Protein AF-A0A087S5I0-F1 (afdb_monomer)

Radius of gyration: 20.87 Å; Cα contacts (8 Å, |Δi|>4): 62; chains: 1; bounding box: 50×34×59 Å

pLDDT: mean 91.71, std 8.46, range [51.5, 98.06]

InterPro domains:
  IPR036188 FAD/NAD(P)-binding domain superfamily [SSF51905] (4-79)
  IPR051169 NADH:quinone oxidoreductase/NAD(P)H-quinone oxidoreductase [PTHR42913] (4-80)

Foldseek 3Di:
DDDDDDPFAFPDADPVQQWTWTCADDPGHIDIDHDPDDDDDPDDDDDPPPPVVCVVPPQDDPDPVSVVVVVVVVVVVVVVVVVVVVD

Solvent-accessible surface area (backbone atoms only — not comparable to full-atom values): 5774 Å² total; per-residue (Å²): 135,88,82,87,83,81,91,70,51,79,68,49,76,40,82,86,83,27,32,40,32,30,52,46,61,91,94,42,75,56,49,76,44,78,53,95,76,86,85,88,79,89,79,82,78,90,80,58,89,84,40,63,67,52,63,74,73,54,83,66,75,88,46,72,67,33,49,51,51,54,52,50,52,52,51,55,51,52,52,51,52,57,56,64,75,75,110

Nearest PDB structures (foldseek):
  5xtb-assembly1_P  TM=2.817E-01  e=3.630E+00  Homo sapiens
  1b35-assembly1_B  TM=2.908E-01  e=9.033E+00  Cricket paralysis virus
  8esw-assembly1_S3  TM=2.008E-01  e=6.112E+00  Drosophila melanogaster

Secondary structure (DSSP, 8-state):
-PPP---S-EEEEETTTTEEEEPP-TTPPPEEEE-SS-----------TT-HHHHHHPPP-SSHHHHHHHHHHHHHHHHHHHHHTT-

Structure (mmCIF, N/CA/C/O backbone):
data_AF-A0A087S5I0-F1
#
_entry.id   AF-A0A087S5I0-F1
#
loop_
_atom_site.group_PDB
_atom_site.id
_atom_site.type_symbol
_atom_site.label_atom_id
_atom_site.label_alt_id
_atom_site.label_comp_id
_atom_site.label_asym_id
_atom_site.label_entity_id
_atom_site.label_seq_id
_atom_site.pdbx_PDB_ins_code
_atom_site.Cartn_x
_atom_site.Cartn_y
_atom_site.Cartn_z
_atom_site.occupancy
_atom_site.B_iso_or_equiv
_atom_site.auth_seq_id
_atom_site.auth_comp_id
_atom_site.auth_asym_id
_atom_site.auth_atom_id
_atom_site.pdbx_PDB_model_num
ATOM 1 N N . MET A 1 1 ? -24.136 17.975 8.216 1.00 51.50 1 MET A N 1
ATOM 2 C CA . MET A 1 1 ? -22.958 17.251 8.741 1.00 51.50 1 MET A CA 1
ATOM 3 C C . MET A 1 1 ? -21.766 17.583 7.862 1.00 51.50 1 MET A C 1
ATOM 5 O O . MET A 1 1 ? -21.866 17.394 6.657 1.00 51.50 1 MET A O 1
ATOM 9 N N . ALA A 1 2 ? -20.690 18.131 8.426 1.00 63.31 2 ALA A N 1
ATOM 10 C CA . ALA A 1 2 ? -19.462 18.387 7.678 1.00 63.31 2 ALA A CA 1
ATOM 11 C C . ALA A 1 2 ? -18.666 17.082 7.548 1.00 63.31 2 ALA A C 1
ATOM 13 O O . ALA A 1 2 ? -18.504 16.358 8.528 1.00 63.31 2 ALA A O 1
ATOM 14 N N . ARG A 1 3 ? -18.197 16.770 6.339 1.00 85.25 3 ARG A N 1
ATOM 15 C CA . ARG A 1 3 ? -17.314 15.630 6.089 1.00 85.25 3 ARG A CA 1
ATOM 16 C C . ARG A 1 3 ? -15.877 16.133 6.087 1.00 85.25 3 ARG A C 1
ATOM 18 O O . ARG A 1 3 ? -15.536 16.982 5.270 1.00 85.25 3 ARG A O 1
ATOM 25 N N . THR A 1 4 ? -15.051 15.605 6.980 1.00 91.88 4 THR A N 1
ATOM 26 C CA . THR A 1 4 ? -13.626 15.942 7.032 1.00 91.88 4 THR A CA 1
ATOM 27 C C . THR A 1 4 ? -12.840 15.006 6.123 1.00 91.88 4 THR A C 1
ATOM 29 O O . THR A 1 4 ? -13.073 13.797 6.117 1.00 91.88 4 THR A O 1
ATOM 32 N N . PHE A 1 5 ? -11.909 15.562 5.353 1.00 91.81 5 PHE A N 1
ATOM 33 C CA . PHE A 1 5 ? -10.963 14.808 4.539 1.00 91.81 5 PHE A CA 1
ATOM 34 C C . PHE A 1 5 ? -9.548 15.045 5.068 1.00 91.81 5 PHE A C 1
ATOM 36 O O . PHE A 1 5 ? -9.143 16.192 5.255 1.00 91.81 5 PHE A O 1
ATOM 43 N N . TYR A 1 6 ? -8.817 13.960 5.317 1.00 91.12 6 TYR A N 1
ATOM 44 C CA . TYR A 1 6 ? -7.420 13.995 5.739 1.00 91.12 6 TYR A CA 1
ATOM 45 C C . TYR A 1 6 ? -6.562 13.406 4.624 1.00 91.12 6 TYR A C 1
ATOM 47 O O . TYR A 1 6 ? -6.607 12.204 4.371 1.00 91.12 6 TYR A O 1
ATOM 55 N N . GLU A 1 7 ? -5.772 14.250 3.968 1.00 91.06 7 GLU A N 1
A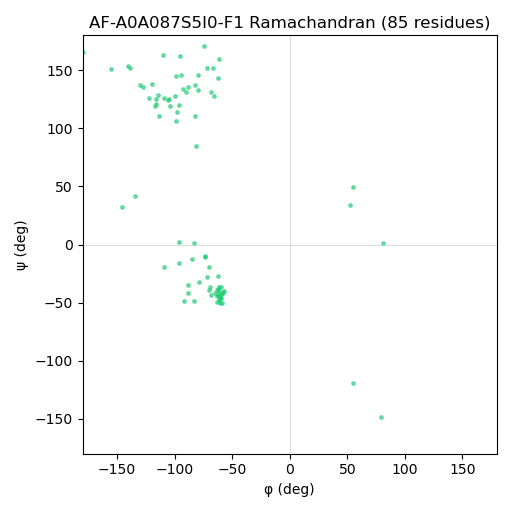TOM 56 C CA . GLU A 1 7 ? -4.752 13.796 3.029 1.00 91.06 7 GLU A CA 1
ATOM 57 C C . GLU A 1 7 ? -3.496 13.388 3.810 1.00 91.06 7 GLU A C 1
ATOM 59 O O . GLU A 1 7 ? -2.825 14.225 4.418 1.00 91.06 7 GLU A O 1
ATOM 64 N N . GLY A 1 8 ? -3.189 12.091 3.843 1.00 90.94 8 GLY A N 1
ATOM 65 C CA . GLY A 1 8 ? -2.023 11.579 4.555 1.00 90.94 8 GLY A CA 1
ATOM 66 C C . GLY A 1 8 ? -1.863 10.067 4.444 1.00 90.94 8 GLY A C 1
ATOM 67 O O . GLY A 1 8 ? -2.781 9.350 4.052 1.00 90.94 8 GLY A O 1
ATOM 68 N N . ARG A 1 9 ? -0.676 9.571 4.811 1.00 94.00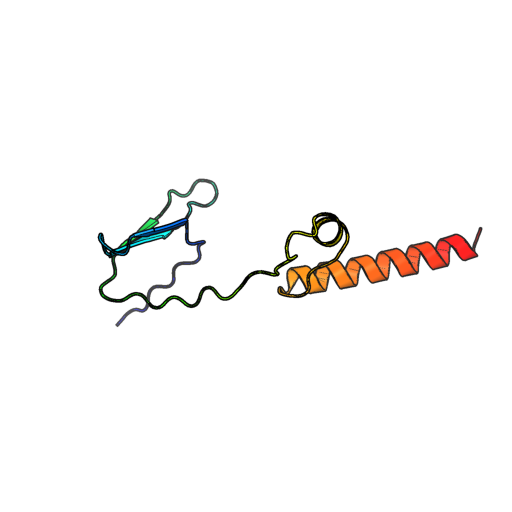 9 ARG A N 1
ATOM 69 C CA . ARG A 1 9 ? -0.390 8.132 4.891 1.00 94.00 9 ARG A CA 1
ATOM 70 C C . ARG A 1 9 ? -0.643 7.612 6.298 1.00 94.00 9 ARG A C 1
ATOM 72 O O . ARG A 1 9 ? -0.159 8.188 7.273 1.00 94.00 9 ARG A O 1
ATOM 79 N N . VAL A 1 10 ? -1.332 6.480 6.392 1.00 95.94 10 VAL A N 1
ATOM 80 C CA . VAL A 1 10 ? -1.487 5.744 7.650 1.00 95.94 10 VAL A CA 1
ATOM 81 C C . VAL A 1 10 ? -0.123 5.214 8.094 1.00 95.94 10 VAL A C 1
ATOM 83 O O . VAL A 1 10 ? 0.594 4.584 7.321 1.00 95.94 10 VAL A O 1
ATOM 86 N N . LYS A 1 11 ? 0.241 5.501 9.343 1.00 95.94 11 LYS A N 1
ATOM 87 C CA . LYS A 1 11 ? 1.440 4.995 10.017 1.00 95.94 11 LYS A CA 1
ATOM 88 C C . LYS A 1 11 ? 1.154 3.713 10.783 1.00 95.94 11 LYS A C 1
ATOM 90 O O . LYS A 1 11 ? 1.923 2.767 10.696 1.00 95.94 11 LYS A O 1
ATOM 95 N N . ASN A 1 12 ? 0.087 3.718 11.574 1.00 96.56 12 ASN A N 1
ATOM 96 C CA . ASN A 1 12 ? -0.332 2.573 12.372 1.00 96.56 12 ASN A CA 1
ATOM 97 C C . ASN A 1 12 ? -1.835 2.649 12.654 1.00 96.56 12 ASN A C 1
ATOM 99 O O . ASN A 1 12 ? -2.387 3.746 12.778 1.00 96.56 12 ASN A O 1
ATOM 103 N N . ILE A 1 13 ? -2.457 1.488 12.817 1.00 97.56 13 ILE A N 1
ATOM 104 C CA . ILE A 1 13 ? -3.835 1.330 13.274 1.00 97.56 13 ILE A CA 1
ATOM 105 C C . ILE A 1 13 ? -3.769 0.598 14.615 1.00 97.56 13 ILE A C 1
ATOM 107 O O . ILE A 1 13 ? -3.247 -0.510 14.673 1.00 97.56 13 ILE A O 1
ATOM 111 N N . ASP A 1 14 ? -4.287 1.211 15.678 1.00 97.50 14 ASP A N 1
ATOM 112 C CA . ASP A 1 14 ? -4.518 0.570 16.976 1.00 97.50 14 ASP A CA 1
ATOM 113 C C . ASP A 1 14 ? -6.002 0.160 17.073 1.00 97.50 14 ASP A C 1
ATOM 115 O O . ASP A 1 14 ? -6.867 1.033 17.219 1.00 97.50 14 ASP A O 1
ATOM 119 N N . PRO A 1 15 ? -6.330 -1.143 16.958 1.00 96.50 15 PRO A N 1
ATOM 120 C CA . PRO A 1 15 ? -7.704 -1.633 17.046 1.00 96.50 15 PRO A CA 1
ATOM 121 C C . PRO A 1 15 ? -8.289 -1.577 18.458 1.00 96.50 15 PRO A C 1
ATOM 123 O O . PRO A 1 15 ? -9.503 -1.457 18.608 1.00 96.50 15 PRO A O 1
ATOM 126 N N . TYR A 1 16 ? -7.441 -1.663 19.486 1.00 96.69 16 TYR A N 1
ATOM 127 C CA . TYR A 1 16 ? -7.873 -1.719 20.882 1.00 96.69 16 TYR A CA 1
ATOM 128 C C . TYR A 1 16 ? -8.139 -0.316 21.420 1.00 96.69 16 TYR A C 1
ATOM 130 O O . TYR A 1 16 ? -9.208 -0.055 21.969 1.00 96.69 16 TYR A O 1
ATOM 138 N N . GLY A 1 17 ? -7.195 0.603 21.198 1.00 97.50 17 GLY A N 1
ATOM 139 C CA . GLY A 1 17 ? -7.362 2.023 21.513 1.00 97.50 17 GLY A CA 1
ATOM 140 C C . GLY A 1 17 ? -8.294 2.761 20.547 1.00 97.50 17 GLY A C 1
ATOM 141 O O . GLY A 1 17 ? -8.689 3.891 20.827 1.00 97.50 17 GLY A O 1
ATOM 142 N N . LYS A 1 18 ? -8.658 2.121 19.426 1.00 98.06 18 LYS A N 1
ATOM 143 C CA . LYS A 1 18 ? -9.482 2.665 18.338 1.00 98.06 18 LYS A CA 1
ATOM 144 C C . LYS A 1 18 ? -8.940 3.975 17.756 1.00 98.06 18 LYS A C 1
ATOM 146 O O . LYS A 1 18 ? -9.658 4.968 17.614 1.00 98.06 18 LYS A O 1
ATOM 1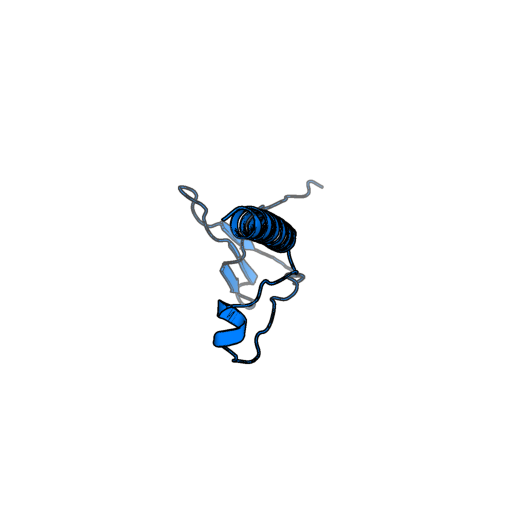51 N N . ILE A 1 19 ? -7.649 3.975 17.421 1.00 98.00 19 ILE A N 1
ATOM 152 C CA . ILE A 1 19 ? -6.939 5.141 16.879 1.00 98.00 19 ILE A CA 1
ATOM 153 C C . ILE A 1 19 ? -6.218 4.775 15.583 1.00 98.00 19 ILE A C 1
ATOM 155 O O . ILE A 1 19 ? -5.527 3.760 15.499 1.00 98.00 19 ILE A O 1
ATOM 159 N N . VAL A 1 20 ? -6.320 5.643 14.578 1.00 97.50 20 VAL A N 1
ATOM 160 C CA . VAL A 1 20 ? -5.455 5.630 13.393 1.00 97.50 20 VAL A CA 1
ATOM 161 C C . VAL A 1 20 ? -4.449 6.765 13.506 1.00 97.50 20 VAL A C 1
ATOM 163 O O . VAL A 1 20 ? -4.820 7.927 13.658 1.00 97.50 20 VAL A O 1
ATOM 166 N N . ASN A 1 21 ? -3.165 6.437 13.406 1.00 96.88 21 ASN A N 1
ATOM 167 C CA . ASN A 1 21 ? -2.090 7.419 13.400 1.00 96.88 21 ASN A CA 1
ATOM 168 C C . ASN A 1 21 ? -1.641 7.672 11.965 1.00 96.88 21 ASN A C 1
ATOM 170 O O . ASN A 1 21 ? -1.311 6.728 11.247 1.00 96.88 21 ASN A O 1
ATOM 174 N N . LEU A 1 22 ? -1.596 8.935 11.559 1.00 95.81 22 LEU A N 1
ATOM 175 C CA . LEU A 1 22 ? -1.087 9.379 10.267 1.00 95.81 22 LEU A CA 1
ATOM 176 C C . LEU A 1 22 ? 0.352 9.883 10.409 1.00 95.81 22 LEU A C 1
ATOM 178 O O . LEU A 1 22 ? 0.719 10.496 11.418 1.00 95.81 22 LEU A O 1
ATOM 182 N N . TRP A 1 23 ? 1.168 9.647 9.384 1.00 94.94 23 TRP A N 1
ATOM 183 C CA . TRP A 1 23 ? 2.495 10.249 9.294 1.00 94.94 23 TRP A CA 1
ATOM 184 C C . TRP A 1 23 ? 2.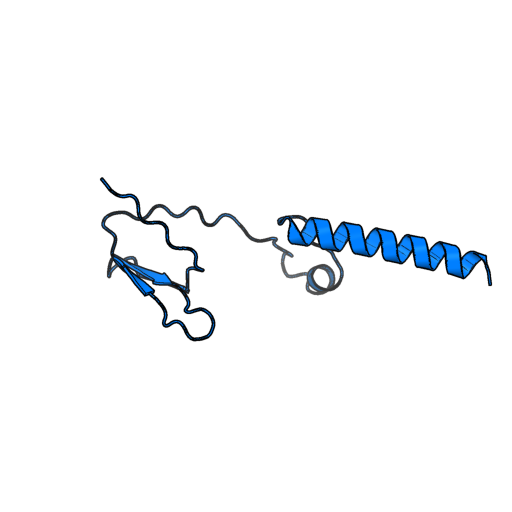406 11.777 9.216 1.00 94.94 23 TRP A C 1
ATOM 186 O O . TRP A 1 23 ? 1.523 12.332 8.563 1.00 94.94 23 TRP A O 1
ATOM 196 N N . GLY A 1 24 ? 3.357 12.452 9.862 1.00 90.12 24 GLY A N 1
ATOM 197 C CA . GLY A 1 24 ? 3.638 13.859 9.589 1.00 90.12 24 GLY A CA 1
ATOM 198 C C . GLY A 1 24 ? 4.333 14.014 8.235 1.00 90.12 24 GLY A C 1
ATOM 199 O O . GLY A 1 24 ? 5.033 13.103 7.795 1.00 90.12 24 GLY A O 1
ATOM 200 N N . SER A 1 25 ? 4.147 15.156 7.577 1.00 82.38 25 SER A N 1
ATOM 201 C CA . SER A 1 25 ? 4.824 15.480 6.315 1.00 82.38 25 SER A CA 1
ATOM 202 C C . SER A 1 25 ? 5.609 16.780 6.464 1.00 82.38 25 SER A C 1
ATOM 204 O O . SER A 1 25 ? 5.055 17.800 6.889 1.00 82.38 25 SER A O 1
ATOM 206 N N . GLY A 1 26 ? 6.907 16.739 6.149 1.00 81.56 26 GLY A N 1
ATOM 207 C CA . GLY A 1 26 ? 7.827 17.865 6.329 1.00 81.56 26 GLY A CA 1
ATOM 208 C C . GLY A 1 26 ? 7.821 18.389 7.770 1.00 81.56 26 GLY A C 1
ATOM 209 O O . GLY A 1 26 ? 8.092 17.648 8.710 1.00 81.56 26 GLY A O 1
ATOM 210 N N . ASN A 1 27 ? 7.455 19.662 7.941 1.00 77.50 27 ASN A N 1
ATOM 211 C CA . ASN A 1 27 ? 7.375 20.337 9.244 1.00 77.50 27 ASN A CA 1
ATOM 212 C C . ASN A 1 27 ? 6.061 20.083 10.014 1.00 77.50 27 ASN A C 1
ATOM 214 O O . ASN A 1 27 ? 5.862 20.647 11.092 1.00 77.50 27 ASN A O 1
ATOM 218 N N . LYS A 1 28 ? 5.129 19.278 9.484 1.00 79.56 28 LYS A N 1
ATOM 219 C CA . LYS A 1 28 ? 3.854 18.980 10.156 1.00 79.56 28 LYS A CA 1
ATOM 220 C C . LYS A 1 28 ? 3.990 17.748 11.047 1.00 79.56 28 LYS A C 1
ATOM 222 O O . LYS A 1 28 ? 4.463 16.703 10.607 1.00 79.56 28 LYS A O 1
ATOM 227 N N . ARG A 1 29 ? 3.521 17.858 12.294 1.00 85.56 29 ARG A N 1
ATOM 228 C CA . ARG A 1 29 ? 3.417 16.720 13.222 1.00 85.56 29 ARG A CA 1
ATOM 229 C C . ARG A 1 29 ? 2.369 15.719 12.725 1.00 85.56 29 ARG A C 1
ATOM 231 O O . ARG A 1 29 ? 1.429 16.096 12.030 1.00 85.56 29 ARG A O 1
ATOM 238 N N . GLY A 1 30 ? 2.554 14.450 13.087 1.00 90.88 30 GLY A N 1
ATOM 239 C CA . GLY A 1 30 ? 1.567 13.401 12.825 1.00 90.88 30 GLY A CA 1
ATOM 240 C C . GLY A 1 30 ? 0.233 13.686 13.516 1.00 90.88 30 GLY A C 1
ATOM 241 O O . GLY A 1 30 ? 0.169 14.463 14.470 1.00 90.88 30 GLY A O 1
ATOM 242 N N . ILE A 1 31 ? -0.825 13.053 13.016 1.00 94.31 31 ILE A N 1
ATOM 243 C CA . ILE A 1 31 ? -2.199 13.237 13.496 1.00 94.31 31 ILE A CA 1
ATOM 244 C C . ILE A 1 31 ? -2.721 11.893 13.999 1.00 94.31 31 ILE A C 1
ATOM 246 O O . ILE A 1 31 ? -2.512 10.873 13.346 1.00 94.31 31 ILE A O 1
ATOM 250 N N . SER A 1 32 ? -3.424 11.901 15.128 1.00 96.00 32 SER A N 1
ATOM 251 C CA . SER A 1 32 ? -4.128 10.736 15.668 1.00 96.00 32 SER A CA 1
ATOM 252 C C . SER A 1 32 ? -5.633 10.944 15.525 1.00 96.00 32 SER A C 1
ATOM 254 O O . SER A 1 32 ? -6.161 11.972 15.946 1.00 96.00 32 SER A O 1
ATOM 256 N N . LEU A 1 33 ? -6.316 9.983 14.908 1.00 95.69 33 LEU A N 1
ATOM 257 C CA . LEU A 1 33 ? -7.749 10.027 14.630 1.00 95.69 33 LEU A CA 1
ATOM 258 C C . LEU A 1 33 ? -8.450 8.898 15.384 1.00 95.69 33 LEU A C 1
ATOM 260 O O . LEU A 1 33 ? -8.161 7.728 15.141 1.00 95.69 33 LEU A O 1
ATOM 264 N N . HIS A 1 34 ? -9.374 9.251 16.276 1.00 97.25 34 HIS A N 1
ATOM 265 C CA . HIS A 1 34 ? -10.237 8.283 16.951 1.00 97.25 34 HIS A CA 1
ATOM 266 C C . HIS A 1 34 ? -11.391 7.858 16.041 1.00 97.25 34 HIS A C 1
ATOM 268 O O . HIS A 1 34 ? -11.904 8.670 15.266 1.00 97.25 34 HIS A O 1
ATOM 274 N N . TYR A 1 35 ? -11.810 6.600 16.151 1.00 96.50 35 TYR A N 1
ATOM 275 C CA . TYR A 1 35 ? -12.948 6.067 15.407 1.00 96.50 35 TYR A CA 1
ATOM 276 C C . TYR A 1 35 ? -13.826 5.164 16.276 1.00 96.50 35 TYR A C 1
ATOM 278 O O . TYR A 1 35 ? -13.346 4.486 17.178 1.00 96.50 35 TYR A O 1
ATOM 286 N N . ASP A 1 36 ? -15.114 5.090 15.948 1.00 97.00 36 ASP A N 1
ATOM 287 C CA . ASP A 1 36 ? -16.008 4.066 16.502 1.00 97.00 36 ASP A CA 1
ATOM 288 C C . ASP A 1 36 ? -15.984 2.795 15.650 1.00 97.00 36 ASP A C 1
ATOM 290 O O . ASP A 1 36 ? -15.884 1.684 16.179 1.00 97.00 36 ASP A O 1
ATOM 294 N N . PHE A 1 37 ? -15.992 2.985 14.326 1.00 97.06 37 PHE A N 1
ATOM 295 C CA . PHE A 1 37 ? -15.876 1.949 13.305 1.00 97.06 37 PHE A CA 1
ATOM 296 C C . PHE A 1 37 ? -14.810 2.334 12.278 1.00 97.06 37 PHE A C 1
ATOM 298 O O . PHE A 1 37 ? -14.755 3.480 11.831 1.00 97.06 37 PHE A O 1
ATOM 305 N N . LEU A 1 38 ? -13.989 1.361 11.881 1.00 97.06 38 LEU A N 1
ATOM 306 C CA . LEU A 1 38 ? -12.941 1.533 10.879 1.00 97.06 38 LEU A CA 1
ATOM 307 C C . LEU A 1 38 ? -13.233 0.662 9.657 1.00 97.06 38 LEU A C 1
ATOM 309 O O . LEU A 1 38 ? -13.363 -0.554 9.771 1.00 97.06 38 LEU A O 1
ATOM 313 N N . VAL A 1 39 ? -13.280 1.288 8.481 1.00 96.88 39 VAL A N 1
ATOM 314 C CA . VAL A 1 39 ? -13.318 0.591 7.191 1.00 96.88 39 VAL A CA 1
ATOM 315 C C . VAL A 1 39 ? -11.934 0.681 6.563 1.00 96.88 39 VAL A C 1
ATOM 317 O O . VAL A 1 39 ? -11.438 1.776 6.297 1.00 96.88 39 VAL A O 1
ATOM 320 N N . VAL A 1 40 ? -11.304 -0.468 6.322 1.00 96.25 40 VAL A N 1
ATOM 321 C CA . VAL A 1 40 ? -9.968 -0.540 5.719 1.00 96.25 40 VAL A CA 1
ATOM 322 C C . VAL A 1 40 ? -10.104 -0.815 4.224 1.00 96.25 40 VAL A C 1
ATOM 324 O O . VAL A 1 40 ? -10.548 -1.884 3.821 1.00 96.25 40 VAL A O 1
ATOM 327 N N . ALA A 1 41 ? -9.702 0.157 3.406 1.00 96.38 41 ALA A N 1
ATOM 328 C CA . ALA A 1 41 ? -9.739 0.086 1.944 1.00 96.38 41 ALA A CA 1
ATOM 329 C C . ALA A 1 41 ? -8.422 0.593 1.321 1.00 96.38 41 ALA A C 1
ATOM 331 O O . ALA A 1 41 ? -8.428 1.342 0.351 1.00 96.38 41 ALA A O 1
ATOM 332 N N . LEU A 1 42 ? -7.280 0.214 1.911 1.00 93.75 42 LEU A N 1
ATOM 333 C CA . LEU A 1 42 ? -5.946 0.683 1.497 1.00 93.75 42 LEU A CA 1
ATOM 334 C C . LEU A 1 42 ? -5.452 0.068 0.174 1.00 93.75 42 LEU A C 1
ATOM 336 O O . LEU A 1 42 ? -4.453 0.523 -0.374 1.00 93.75 42 LEU A O 1
ATOM 340 N N . GLY A 1 43 ? -6.148 -0.942 -0.351 1.00 93.00 43 GLY A N 1
ATOM 341 C CA . GLY A 1 43 ? -5.755 -1.641 -1.572 1.00 93.00 43 GLY A CA 1
ATOM 342 C C . GLY A 1 43 ? -4.646 -2.668 -1.337 1.00 93.00 43 GLY A C 1
ATOM 343 O O . GLY A 1 43 ? -4.590 -3.305 -0.287 1.00 93.00 43 GLY A O 1
ATOM 344 N N . SER A 1 44 ? -3.799 -2.862 -2.349 1.00 91.94 44 SER A N 1
ATOM 345 C CA . SER A 1 44 ? -2.715 -3.847 -2.363 1.00 91.94 44 SER A CA 1
ATOM 346 C C . SER A 1 44 ? -1.466 -3.269 -3.026 1.00 91.94 44 SER A C 1
ATOM 348 O O . SER A 1 44 ? -1.578 -2.447 -3.937 1.00 91.94 44 SER A O 1
ATOM 350 N N . GLU A 1 45 ? -0.301 -3.782 -2.645 1.00 91.25 45 GLU A N 1
ATOM 351 C CA . GLU A 1 45 ? 0.981 -3.502 -3.301 1.00 91.25 45 GLU A CA 1
ATOM 352 C C . GLU A 1 45 ? 1.324 -4.591 -4.331 1.00 91.25 45 GLU A C 1
ATOM 354 O O . GLU A 1 45 ? 0.748 -5.686 -4.31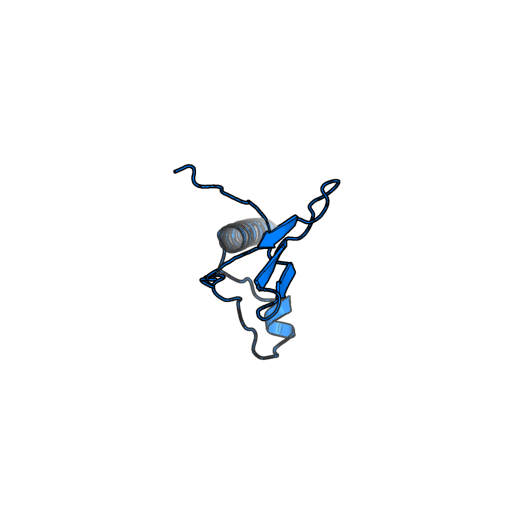5 1.00 91.25 45 GLU A O 1
ATOM 359 N N . THR A 1 46 ? 2.255 -4.295 -5.241 1.00 91.56 46 THR A N 1
ATOM 360 C CA . THR A 1 46 ? 2.818 -5.299 -6.158 1.00 91.56 46 THR A CA 1
ATOM 361 C C . THR A 1 46 ? 3.665 -6.296 -5.366 1.00 91.56 46 THR A C 1
ATOM 363 O O . THR A 1 46 ? 4.511 -5.900 -4.570 1.00 91.56 46 THR A O 1
ATOM 366 N N . ASN A 1 47 ? 3.459 -7.594 -5.589 1.00 91.56 47 ASN A N 1
ATOM 367 C CA . ASN A 1 47 ? 4.210 -8.654 -4.919 1.00 91.56 47 ASN A CA 1
ATOM 368 C C . ASN A 1 47 ? 5.229 -9.284 -5.877 1.00 91.56 47 ASN A C 1
ATOM 370 O O . ASN A 1 47 ? 4.849 -9.795 -6.928 1.00 91.56 47 ASN A O 1
ATOM 374 N N . PHE A 1 48 ? 6.503 -9.297 -5.485 1.00 92.25 48 PHE A N 1
ATOM 375 C CA . PHE A 1 48 ? 7.593 -9.911 -6.252 1.00 92.25 48 PHE A CA 1
ATOM 376 C C . PHE A 1 48 ? 7.935 -11.341 -5.809 1.00 92.25 48 PHE A C 1
ATOM 378 O O . PHE A 1 48 ? 8.863 -11.941 -6.343 1.00 92.25 48 PHE A O 1
ATOM 385 N N . PHE A 1 49 ? 7.208 -11.901 -4.836 1.00 91.88 49 PHE A N 1
ATOM 386 C CA . PHE A 1 49 ? 7.356 -13.287 -4.367 1.00 91.88 49 PHE A CA 1
ATOM 387 C C . PHE A 1 49 ? 8.801 -13.675 -3.984 1.00 91.88 49 PHE A C 1
ATOM 389 O O . PHE A 1 49 ? 9.226 -14.808 -4.189 1.00 91.88 49 PHE A O 1
ATOM 396 N N . GLY A 1 50 ? 9.571 -12.729 -3.434 1.00 92.38 50 GLY A N 1
ATOM 397 C CA . GLY A 1 50 ? 10.964 -12.941 -3.017 1.00 92.38 50 GLY A CA 1
ATOM 398 C C . GLY A 1 50 ? 12.002 -12.867 -4.144 1.00 92.38 50 GLY A C 1
ATOM 399 O O . GLY A 1 50 ? 13.196 -13.015 -3.883 1.00 92.38 50 GLY A O 1
ATOM 400 N N . MET A 1 51 ? 11.590 -12.600 -5.385 1.00 95.25 51 MET A N 1
ATOM 401 C CA . MET A 1 51 ? 12.497 -12.445 -6.522 1.00 95.25 51 MET A CA 1
ATOM 402 C C . MET A 1 51 ? 13.102 -11.038 -6.542 1.00 95.25 51 MET A C 1
ATOM 404 O O . MET A 1 51 ? 12.615 -10.144 -7.233 1.00 95.25 51 MET A O 1
ATOM 408 N N . SER A 1 52 ? 14.185 -10.843 -5.785 1.00 93.38 52 SER A N 1
ATOM 409 C CA . SER A 1 52 ? 14.832 -9.524 -5.672 1.00 93.38 52 SER A CA 1
ATOM 410 C C . SER A 1 52 ? 15.384 -8.985 -6.999 1.00 93.38 52 SER A C 1
ATOM 412 O O . SER A 1 52 ? 15.433 -7.772 -7.190 1.00 93.38 52 SER A O 1
ATOM 414 N N . ASP A 1 53 ? 15.751 -9.858 -7.941 1.00 94.75 53 ASP A N 1
ATOM 415 C CA . ASP A 1 53 ? 16.170 -9.438 -9.283 1.00 94.75 53 ASP A CA 1
ATOM 416 C C . ASP A 1 53 ? 15.002 -8.878 -10.094 1.00 94.75 53 ASP A C 1
ATOM 418 O O . ASP A 1 53 ? 15.173 -7.907 -10.830 1.00 94.75 53 ASP A O 1
ATOM 422 N N . LEU A 1 54 ? 13.802 -9.442 -9.938 1.00 93.31 54 LEU A N 1
ATOM 423 C CA . LEU A 1 54 ? 12.615 -8.927 -10.611 1.00 93.31 54 LEU A CA 1
ATOM 424 C C . LEU A 1 54 ? 12.230 -7.557 -10.044 1.00 93.31 54 LEU A C 1
ATOM 426 O O . LEU A 1 54 ? 11.961 -6.639 -10.808 1.00 93.31 54 LEU A O 1
ATOM 430 N N . GLU A 1 55 ? 12.273 -7.398 -8.721 1.00 92.06 55 GLU A N 1
ATOM 431 C CA . GLU A 1 55 ? 11.981 -6.125 -8.048 1.00 92.06 55 GLU A CA 1
ATOM 432 C C . GLU A 1 55 ? 12.923 -4.990 -8.477 1.00 92.06 55 GLU A C 1
ATOM 434 O O . GLU A 1 55 ? 12.491 -3.848 -8.618 1.00 92.06 55 GLU A O 1
ATOM 439 N N . LYS A 1 56 ? 14.202 -5.299 -8.720 1.00 92.31 56 LYS A N 1
ATOM 440 C CA . LYS A 1 56 ? 15.204 -4.305 -9.133 1.00 92.31 56 LYS A CA 1
ATOM 441 C C . LYS A 1 56 ? 15.128 -3.932 -10.612 1.00 92.31 56 LYS A C 1
ATOM 443 O O . LYS A 1 56 ? 15.486 -2.811 -10.959 1.00 92.31 56 LYS A O 1
ATOM 448 N N . ASN A 1 57 ? 14.737 -4.871 -11.475 1.00 92.81 57 ASN A N 1
ATOM 449 C CA . ASN A 1 57 ? 14.870 -4.715 -12.927 1.00 92.81 57 ASN A CA 1
ATOM 450 C C . ASN A 1 57 ? 13.536 -4.517 -13.660 1.00 92.81 57 ASN A C 1
ATOM 452 O O . ASN A 1 57 ? 13.540 -4.053 -14.799 1.00 92.81 57 ASN A O 1
ATOM 456 N N . ALA A 1 58 ? 12.402 -4.873 -13.052 1.00 93.12 58 ALA A N 1
ATOM 457 C CA . ALA A 1 58 ? 11.093 -4.713 -13.672 1.00 93.12 58 ALA A CA 1
ATOM 458 C C . ALA A 1 58 ? 10.421 -3.401 -13.265 1.00 93.12 58 ALA A C 1
ATOM 460 O O . ALA A 1 58 ? 10.499 -2.954 -12.122 1.00 93.12 58 ALA A O 1
ATOM 461 N N . TYR A 1 59 ? 9.670 -2.828 -14.201 1.00 91.69 59 TYR A N 1
ATOM 462 C CA . TYR A 1 59 ? 8.739 -1.754 -13.889 1.00 91.69 59 TYR A CA 1
ATOM 463 C C . TYR A 1 59 ? 7.431 -2.331 -13.346 1.00 91.69 59 TYR A C 1
ATOM 465 O O . TYR A 1 59 ? 6.889 -3.296 -13.886 1.00 91.69 59 TYR A O 1
ATOM 473 N N . GLN A 1 60 ? 6.900 -1.708 -12.295 1.00 93.00 60 GLN A N 1
ATOM 474 C CA . GLN A 1 60 ? 5.516 -1.929 -11.878 1.00 93.00 60 GLN A CA 1
ATOM 475 C C . GLN A 1 60 ? 4.551 -1.217 -12.844 1.00 93.00 6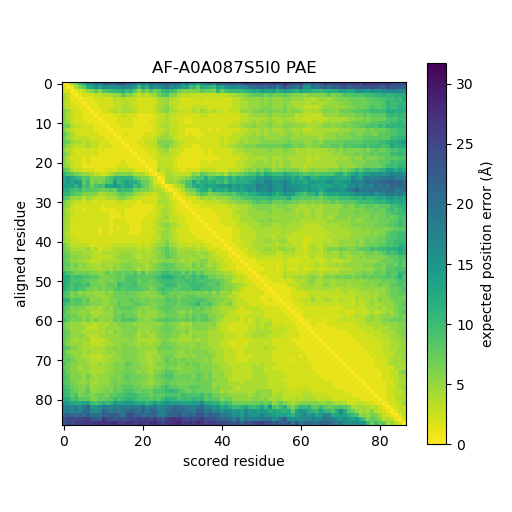0 GLN A C 1
ATOM 477 O O . GLN A 1 60 ? 4.974 -0.450 -13.707 1.00 93.00 60 GLN A O 1
ATOM 482 N N . MET A 1 61 ? 3.245 -1.469 -12.714 1.00 92.81 61 MET A N 1
ATOM 483 C CA . MET A 1 61 ? 2.203 -0.763 -13.479 1.00 92.81 61 MET A CA 1
ATOM 484 C C . MET A 1 61 ? 0.915 -0.570 -12.659 1.00 92.81 61 MET A C 1
ATOM 486 O O . MET A 1 61 ? -0.197 -0.635 -13.181 1.00 92.81 61 MET A O 1
ATOM 490 N N . LYS A 1 62 ? 1.048 -0.398 -11.340 1.00 92.88 62 LYS A N 1
ATOM 491 C CA . LYS A 1 62 ? -0.077 -0.314 -10.397 1.00 92.88 62 LYS A CA 1
ATOM 492 C C . LYS A 1 62 ? -0.582 1.118 -10.240 1.00 92.88 62 LYS A C 1
ATOM 494 O O . LYS A 1 62 ? -1.778 1.330 -10.039 1.00 92.88 62 LYS A O 1
ATOM 499 N N . THR A 1 63 ? 0.326 2.085 -10.302 1.00 93.31 63 THR A N 1
ATOM 500 C CA . THR A 1 63 ? 0.048 3.508 -10.104 1.00 93.31 63 THR A CA 1
ATOM 501 C C . THR A 1 63 ? 0.184 4.295 -11.407 1.00 93.31 63 THR A C 1
ATOM 503 O O . THR A 1 63 ? 0.808 3.851 -12.370 1.00 93.31 63 THR A O 1
ATOM 506 N N . LEU A 1 64 ? -0.373 5.510 -11.437 1.00 94.19 64 LEU A N 1
ATOM 5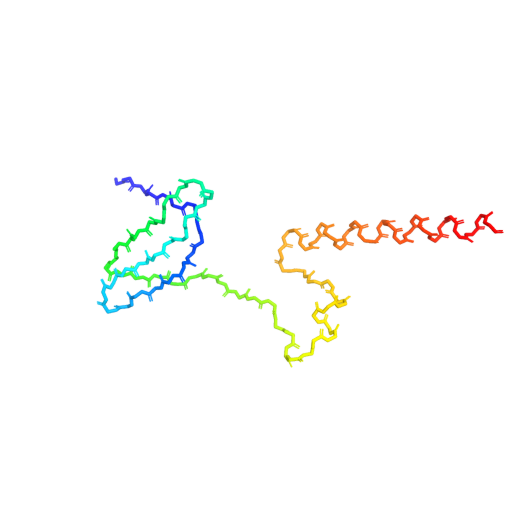07 C CA . LEU A 1 64 ? -0.172 6.421 -12.567 1.00 94.19 64 LEU A CA 1
ATOM 508 C C . LEU A 1 64 ? 1.311 6.781 -12.749 1.00 94.19 64 LEU A C 1
ATOM 510 O O . LEU A 1 64 ? 1.782 6.878 -13.880 1.00 94.19 64 LEU A O 1
ATOM 514 N N . ASN A 1 65 ? 2.053 6.934 -11.648 1.00 94.56 65 ASN A N 1
ATOM 515 C CA . ASN A 1 65 ? 3.489 7.205 -11.701 1.00 94.56 65 ASN A CA 1
ATOM 516 C C . ASN A 1 65 ? 4.249 6.051 -12.361 1.00 94.56 65 ASN A C 1
ATOM 518 O O . ASN A 1 65 ? 5.158 6.302 -13.149 1.00 94.56 65 ASN A O 1
ATOM 522 N N . ASP A 1 66 ? 3.845 4.808 -12.099 1.00 94.44 66 ASP A N 1
ATOM 523 C CA . ASP A 1 66 ? 4.437 3.635 -12.740 1.00 94.44 66 ASP A CA 1
ATOM 524 C C . ASP A 1 66 ? 4.250 3.690 -14.262 1.00 94.44 66 ASP A C 1
ATOM 526 O O . ASP A 1 66 ? 5.202 3.512 -15.020 1.00 94.44 66 ASP A O 1
ATOM 530 N N . ALA A 1 67 ? 3.039 4.024 -14.723 1.00 96.12 67 ALA A N 1
ATOM 531 C CA . ALA A 1 67 ? 2.748 4.168 -16.149 1.00 96.12 67 ALA A CA 1
ATOM 532 C C . ALA A 1 67 ? 3.581 5.283 -16.806 1.00 96.12 67 ALA A C 1
ATOM 534 O O . ALA A 1 67 ? 4.080 5.113 -17.921 1.00 96.12 67 ALA A O 1
ATOM 535 N N . VAL A 1 68 ? 3.772 6.408 -16.110 1.00 96.56 68 VAL A N 1
ATOM 536 C CA . VAL A 1 68 ? 4.643 7.498 -16.576 1.00 96.56 68 VAL A CA 1
ATOM 537 C C . VAL A 1 68 ? 6.097 7.032 -16.680 1.00 96.56 68 VAL A C 1
ATOM 539 O O . VAL A 1 68 ? 6.740 7.297 -17.696 1.00 96.56 68 VAL A O 1
ATOM 542 N N . MET A 1 69 ? 6.609 6.303 -15.683 1.00 95.94 69 MET A N 1
ATOM 543 C CA . MET A 1 69 ? 7.970 5.751 -15.718 1.00 95.94 69 MET A CA 1
ATOM 544 C C . MET A 1 69 ? 8.171 4.801 -16.901 1.00 95.94 69 MET A C 1
ATOM 546 O O . MET A 1 69 ? 9.148 4.938 -17.637 1.00 95.94 69 MET A O 1
ATOM 550 N N . VAL A 1 70 ? 7.222 3.891 -17.127 1.00 95.88 70 VAL A N 1
ATOM 551 C CA . VAL A 1 70 ? 7.246 2.945 -18.251 1.00 95.88 70 VAL A CA 1
ATOM 552 C C . VAL A 1 70 ? 7.251 3.677 -19.597 1.00 95.88 70 VAL A C 1
ATOM 554 O O . VAL A 1 70 ? 8.060 3.356 -20.469 1.00 95.88 70 VAL A O 1
ATOM 557 N N . ARG A 1 71 ? 6.395 4.695 -19.766 1.00 96.94 71 ARG A N 1
ATOM 558 C CA . ARG A 1 71 ? 6.367 5.526 -20.982 1.00 96.94 71 ARG A CA 1
ATOM 559 C C . ARG A 1 71 ? 7.716 6.197 -21.229 1.00 96.94 71 ARG A C 1
ATOM 561 O O . ARG A 1 71 ? 8.218 6.138 -22.347 1.00 96.94 71 ARG A O 1
ATOM 568 N N . ASN A 1 72 ? 8.275 6.852 -20.213 1.00 96.62 72 ASN A N 1
ATOM 569 C CA . ASN A 1 72 ? 9.533 7.581 -20.361 1.00 96.62 72 ASN A CA 1
ATOM 570 C C . ASN A 1 72 ? 10.667 6.626 -20.733 1.00 96.62 72 ASN A C 1
ATOM 572 O O . ASN A 1 72 ? 11.381 6.886 -21.693 1.00 96.62 72 ASN A O 1
A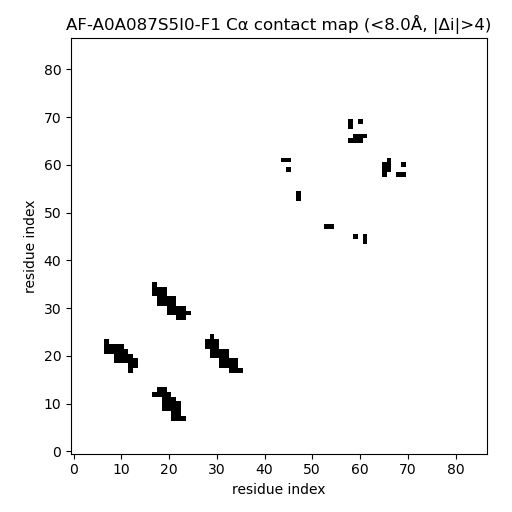TOM 576 N N . ARG A 1 73 ? 10.743 5.458 -20.081 1.00 95.62 73 ARG A N 1
ATOM 577 C 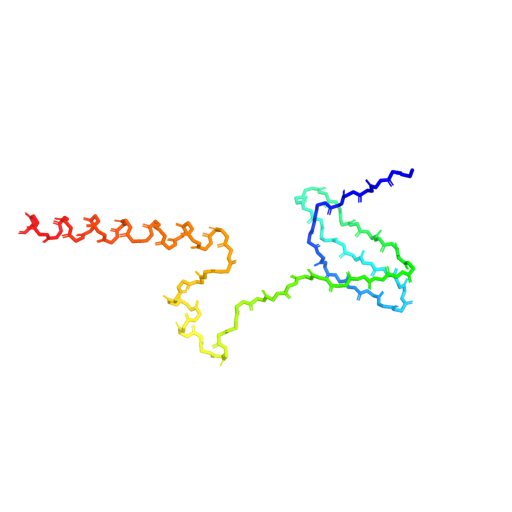CA . ARG A 1 73 ? 11.745 4.448 -20.425 1.00 95.62 73 ARG A CA 1
ATOM 578 C C . ARG A 1 73 ? 11.642 3.984 -21.877 1.00 95.62 73 ARG A C 1
ATOM 580 O O . ARG A 1 73 ? 12.669 3.814 -22.525 1.00 95.62 73 ARG A O 1
ATOM 587 N N . MET A 1 74 ? 10.429 3.755 -22.380 1.00 96.25 74 MET A N 1
ATOM 588 C CA . MET A 1 74 ? 10.240 3.368 -23.781 1.00 96.25 74 MET A CA 1
ATOM 589 C C . MET A 1 74 ? 10.748 4.445 -24.742 1.00 96.25 74 MET A C 1
ATOM 591 O O . MET A 1 74 ? 11.419 4.110 -25.712 1.00 96.25 74 MET A O 1
ATOM 595 N N . ILE A 1 75 ? 10.458 5.718 -24.467 1.00 97.06 75 ILE A N 1
ATOM 596 C CA . ILE A 1 75 ? 10.934 6.838 -25.289 1.00 97.06 75 ILE A CA 1
ATOM 597 C C . ILE A 1 75 ? 12.462 6.903 -25.262 1.00 97.06 75 ILE A C 1
ATOM 599 O O . ILE A 1 75 ? 13.069 6.892 -26.328 1.00 97.06 75 ILE A O 1
ATOM 603 N N . ASP A 1 76 ? 13.076 6.850 -24.077 1.00 96.38 76 ASP A N 1
ATOM 604 C CA . ASP A 1 76 ? 14.537 6.877 -23.934 1.00 96.38 76 ASP A CA 1
ATOM 605 C C . ASP A 1 76 ? 15.211 5.742 -24.726 1.00 96.38 76 ASP A C 1
ATOM 607 O O . ASP A 1 76 ? 16.265 5.931 -25.331 1.00 96.38 76 ASP A O 1
ATOM 611 N N . MET A 1 77 ? 14.614 4.543 -24.725 1.00 95.38 77 MET A N 1
ATOM 612 C CA . MET A 1 77 ? 15.137 3.398 -25.476 1.00 95.38 77 MET A CA 1
ATOM 613 C C . MET A 1 77 ? 14.990 3.572 -26.989 1.00 95.38 77 MET A C 1
ATOM 615 O O . MET A 1 77 ? 15.901 3.199 -27.725 1.00 95.38 77 MET A O 1
ATOM 619 N N . LEU A 1 78 ? 13.872 4.134 -27.456 1.00 96.38 78 LEU A N 1
ATOM 620 C CA . LEU A 1 78 ? 13.676 4.438 -28.875 1.00 96.38 78 LEU A CA 1
ATOM 621 C C . LEU A 1 78 ? 14.667 5.501 -29.354 1.00 96.38 78 LEU A C 1
ATOM 623 O O . LEU A 1 78 ? 15.246 5.350 -30.424 1.00 96.38 78 LEU A O 1
ATOM 627 N N . GLU A 1 79 ? 14.903 6.537 -28.550 1.00 95.25 79 GLU A N 1
ATOM 628 C CA . GLU A 1 79 ? 15.905 7.559 -28.851 1.00 95.25 79 GLU A CA 1
ATOM 629 C C . GLU A 1 79 ? 17.301 6.936 -28.951 1.00 95.25 79 GLU A C 1
ATOM 631 O O . GLU A 1 79 ? 17.977 7.120 -29.959 1.00 95.25 79 GLU A O 1
ATOM 636 N N . GLN A 1 80 ? 17.715 6.140 -27.958 1.00 94.50 80 GLN A N 1
ATOM 637 C CA . GLN A 1 80 ? 19.015 5.454 -27.968 1.00 94.50 80 GLN A CA 1
ATOM 638 C C . GLN A 1 80 ? 19.200 4.541 -29.184 1.00 94.50 80 GLN A C 1
ATOM 640 O O . GLN A 1 80 ? 20.281 4.534 -29.769 1.00 94.50 80 GLN A O 1
ATOM 645 N N . ALA A 1 81 ? 18.159 3.802 -29.579 1.00 94.31 81 ALA A N 1
ATOM 646 C CA . ALA A 1 81 ? 18.205 2.949 -30.762 1.00 94.31 81 ALA A CA 1
ATOM 647 C C . ALA A 1 81 ? 18.460 3.771 -32.035 1.00 94.31 81 ALA A C 1
ATOM 649 O O . ALA A 1 81 ? 19.376 3.453 -32.790 1.00 94.31 81 ALA A O 1
ATOM 650 N N . VAL A 1 82 ? 17.729 4.877 -32.218 1.00 93.75 82 VAL A N 1
ATOM 651 C CA . VAL A 1 82 ? 17.915 5.780 -33.366 1.00 93.75 82 VAL A CA 1
ATOM 652 C C . VAL A 1 82 ? 19.331 6.357 -33.401 1.00 93.75 82 VAL A C 1
ATOM 654 O O . VAL A 1 82 ? 19.942 6.392 -34.464 1.00 93.75 82 VAL A O 1
ATOM 657 N N . TRP A 1 83 ? 19.886 6.777 -32.259 1.00 84.62 83 TRP A N 1
ATOM 658 C CA . TRP A 1 83 ? 21.268 7.272 -32.201 1.00 84.62 83 TRP A CA 1
ATOM 659 C C . TRP A 1 83 ? 22.293 6.192 -32.567 1.00 84.62 83 TRP A C 1
ATOM 661 O O . TRP A 1 83 ? 23.245 6.490 -33.280 1.00 84.62 83 TRP A O 1
ATOM 671 N N . SER A 1 84 ? 22.080 4.946 -32.131 1.00 82.56 84 SER A N 1
ATOM 672 C CA . SER A 1 84 ? 22.991 3.828 -32.420 1.00 82.56 84 SER A CA 1
ATOM 673 C C . SER A 1 84 ? 22.996 3.373 -33.882 1.00 82.56 84 SER A C 1
ATOM 675 O O . SER A 1 84 ? 23.936 2.714 -34.302 1.00 82.56 84 SER A O 1
ATOM 677 N N . GLU A 1 85 ? 21.958 3.708 -34.654 1.00 76.19 85 GLU A N 1
ATOM 678 C CA . GLU A 1 85 ? 21.872 3.408 -36.092 1.00 76.19 85 GLU A CA 1
ATOM 679 C C . GLU A 1 85 ? 22.567 4.469 -36.965 1.00 76.19 85 GLU A C 1
ATOM 681 O O . GLU A 1 85 ? 22.741 4.263 -38.167 1.00 76.19 85 GLU A O 1
ATOM 686 N N . ILE A 1 86 ? 22.920 5.619 -36.380 1.00 70.88 86 ILE A N 1
ATOM 687 C CA . ILE A 1 86 ? 23.548 6.755 -37.072 1.00 70.88 86 ILE A CA 1
ATOM 688 C C . ILE A 1 86 ? 25.087 6.735 -36.922 1.00 70.88 86 ILE A C 1
ATOM 690 O O . ILE A 1 86 ? 25.774 7.399 -37.700 1.00 70.88 86 ILE A O 1
ATOM 694 N N . GLU A 1 87 ? 25.625 5.961 -35.970 1.00 54.31 87 GLU A N 1
ATOM 695 C CA . GLU A 1 87 ? 27.059 5.621 -35.828 1.00 54.31 87 GLU A CA 1
ATOM 696 C C . GLU A 1 87 ? 27.454 4.392 -36.663 1.00 54.31 87 GLU A C 1
ATOM 698 O O . GLU A 1 87 ? 28.555 4.432 -37.264 1.00 54.31 87 GLU A O 1
#

Sequence (87 aa):
MARTFYEGRVKNIDPYGKIVNLWGSGNKRGISLHYDFLVVALGSETNFFGMSDLEKNAYQMKTLNDAVMVRNRMIDMLEQAVWSEIE

Mean predicted aligned error: 6.01 Å

Organism: NCBI:txid1503183